Protein AF-A0A397TBV4-F1 (afdb_monomer_lite)

pLDDT: mean 89.64, std 9.3, range [59.38, 97.81]

Secondary structure (DSSP, 8-state):
-HHHHHHHHHHHHHHHHH-SSS--EEEEES-TTS-EEEEE-HHHHHHH-HHHHHHHHHHGGG-SS--EEEEETTS-TTT-

Organism: NCBI:txid658196

Structure (mmCIF, N/CA/C/O backbone):
data_AF-A0A397TBV4-F1
#
_entry.id   AF-A0A397TBV4-F1
#
loop_
_atom_site.group_PDB
_atom_site.id
_atom_site.type_symbol
_atom_site.label_atom_id
_atom_site.label_alt_id
_atom_site.label_comp_id
_atom_site.label_asym_id
_atom_site.label_entity_id
_atom_site.label_seq_id
_atom_site.pdbx_PDB_ins_cod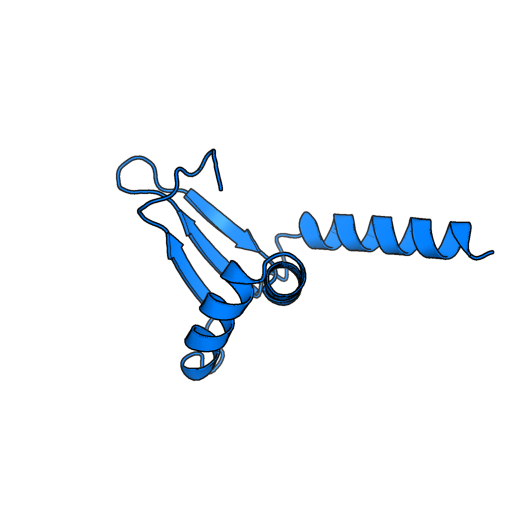e
_atom_site.Cartn_x
_atom_site.Cartn_y
_atom_site.Cartn_z
_atom_site.occupancy
_atom_site.B_iso_or_equiv
_atom_site.auth_seq_id
_atom_site.auth_comp_id
_atom_site.auth_asym_id
_atom_site.auth_atom_id
_atom_site.pdbx_PDB_model_num
ATOM 1 N N . MET A 1 1 ? 17.761 9.739 -25.623 1.00 68.25 1 MET A N 1
ATOM 2 C CA . MET A 1 1 ? 17.373 8.404 -25.103 1.00 68.25 1 MET A CA 1
ATOM 3 C C . MET A 1 1 ? 17.217 8.269 -23.576 1.00 68.25 1 MET A C 1
ATOM 5 O O . MET A 1 1 ? 16.534 7.327 -23.199 1.00 68.25 1 MET A O 1
ATOM 9 N N . PRO A 1 2 ? 17.710 9.163 -22.691 1.00 76.00 2 PRO A N 1
ATOM 10 C CA . PRO A 1 2 ? 17.424 9.078 -21.244 1.00 76.00 2 PRO A CA 1
ATOM 11 C C . PRO A 1 2 ? 15.954 9.340 -20.881 1.00 76.00 2 PRO A C 1
ATOM 13 O O . PRO A 1 2 ? 15.393 8.654 -20.038 1.00 76.00 2 PRO A O 1
ATOM 16 N N . ILE A 1 3 ? 15.302 10.284 -21.572 1.00 86.50 3 ILE A N 1
ATOM 17 C CA . ILE A 1 3 ? 13.906 10.677 -21.302 1.00 86.50 3 ILE A CA 1
ATOM 18 C C . ILE A 1 3 ? 12.962 9.469 -21.398 1.00 86.50 3 ILE A C 1
ATOM 20 O O . ILE A 1 3 ? 12.196 9.214 -20.481 1.00 86.50 3 ILE A O 1
ATOM 24 N N . LYS A 1 4 ? 13.080 8.661 -22.462 1.00 91.31 4 LYS A N 1
ATOM 25 C CA . LYS A 1 4 ? 12.249 7.459 -22.653 1.00 91.31 4 LYS A CA 1
ATOM 26 C C . LYS A 1 4 ? 12.491 6.396 -21.575 1.00 91.31 4 LYS A C 1
ATOM 28 O O . LYS A 1 4 ? 11.552 5.697 -21.208 1.00 91.31 4 LYS A O 1
ATOM 33 N N . PHE A 1 5 ? 13.727 6.268 -21.087 1.00 94.62 5 PHE A N 1
ATOM 34 C CA . PHE A 1 5 ? 14.051 5.363 -19.984 1.00 94.62 5 PHE A CA 1
ATOM 35 C C . PHE A 1 5 ? 13.369 5.820 -18.692 1.00 94.62 5 PHE A C 1
ATOM 37 O O . PHE A 1 5 ? 12.644 5.036 -18.090 1.00 94.62 5 PHE A O 1
ATOM 44 N N . PHE A 1 6 ? 13.520 7.094 -18.317 1.00 94.50 6 PHE A N 1
ATOM 45 C CA . PHE A 1 6 ? 12.895 7.626 -17.106 1.00 94.50 6 PHE A CA 1
ATOM 46 C C . PHE A 1 6 ? 11.367 7.593 -17.173 1.00 94.50 6 PHE A C 1
ATOM 48 O O . PHE A 1 6 ? 10.752 7.176 -16.203 1.00 94.50 6 PHE A O 1
ATOM 55 N N . SER A 1 7 ? 10.748 7.924 -18.312 1.00 95.88 7 SER A N 1
ATOM 56 C CA . SER A 1 7 ? 9.290 7.815 -18.463 1.00 95.88 7 SER A CA 1
ATOM 57 C C . SER A 1 7 ? 8.789 6.385 -18.256 1.00 95.88 7 SER A C 1
ATOM 59 O O . SER A 1 7 ? 7.786 6.186 -17.579 1.00 95.88 7 SER A O 1
ATOM 61 N N . ARG A 1 8 ? 9.493 5.383 -18.801 1.00 96.38 8 ARG A N 1
ATOM 62 C CA . ARG A 1 8 ? 9.138 3.971 -18.591 1.00 96.38 8 ARG A CA 1
ATOM 63 C C . ARG A 1 8 ? 9.332 3.547 -17.141 1.00 96.38 8 ARG A C 1
ATOM 65 O O . ARG A 1 8 ? 8.442 2.931 -16.576 1.00 96.38 8 ARG A O 1
ATOM 72 N N . LEU A 1 9 ? 10.454 3.929 -16.535 1.00 95.19 9 LEU A N 1
ATOM 73 C CA . LEU A 1 9 ? 10.729 3.629 -15.134 1.00 95.19 9 LEU A CA 1
ATOM 74 C C . LEU A 1 9 ? 9.679 4.254 -14.202 1.00 95.19 9 LEU A C 1
ATOM 76 O O . LEU A 1 9 ? 9.215 3.592 -13.281 1.00 95.19 9 LEU A O 1
ATOM 80 N N . SER A 1 10 ? 9.277 5.502 -14.454 1.00 95.31 10 SER A N 1
ATOM 81 C CA . SER A 1 10 ? 8.204 6.165 -13.707 1.00 95.31 10 SER A CA 1
ATOM 82 C C . SER A 1 10 ? 6.870 5.445 -13.870 1.00 95.31 10 SER A C 1
ATOM 84 O O . SER A 1 10 ? 6.186 5.243 -12.874 1.00 95.31 10 SER A O 1
ATOM 86 N N . GLN A 1 11 ? 6.526 5.017 -15.089 1.00 96.56 11 GLN A N 1
ATOM 87 C CA . GLN A 1 11 ? 5.305 4.250 -15.333 1.00 96.56 11 GLN A CA 1
ATOM 88 C C . GLN A 1 11 ? 5.317 2.918 -14.574 1.00 96.56 11 GLN A C 1
ATOM 90 O O . GLN A 1 11 ? 4.362 2.617 -13.869 1.00 96.56 11 GLN A O 1
ATOM 95 N N . ASN A 1 12 ? 6.425 2.173 -14.626 1.00 94.88 12 ASN A N 1
ATOM 9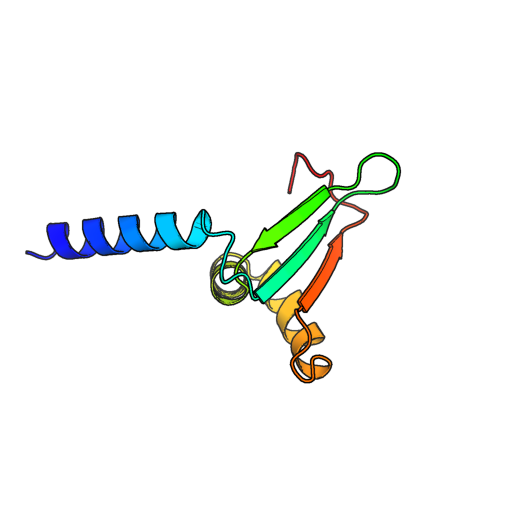6 C CA . ASN A 1 12 ? 6.546 0.921 -13.877 1.00 94.88 12 ASN A CA 1
ATOM 97 C C . ASN A 1 12 ? 6.469 1.143 -12.363 1.00 94.88 12 ASN A C 1
ATOM 99 O O . ASN A 1 12 ? 5.926 0.315 -11.646 1.00 94.88 12 ASN A O 1
ATOM 103 N N . TYR A 1 13 ? 6.978 2.267 -11.857 1.00 93.25 13 TYR A N 1
ATOM 104 C CA . TYR A 1 13 ? 6.857 2.587 -10.437 1.00 93.25 13 TYR A CA 1
ATOM 105 C C . TYR A 1 13 ? 5.409 2.882 -10.018 1.00 93.25 13 TYR A C 1
ATOM 107 O O . TYR A 1 13 ? 5.016 2.500 -8.921 1.00 93.25 13 TYR A O 1
ATOM 115 N N . ILE A 1 14 ? 4.618 3.530 -10.881 1.00 93.81 14 ILE A N 1
ATOM 116 C CA . ILE A 1 14 ? 3.178 3.739 -10.656 1.00 93.81 14 ILE A CA 1
ATOM 117 C C . ILE A 1 14 ? 2.442 2.398 -10.667 1.00 93.81 14 ILE A C 1
ATOM 119 O O . ILE A 1 14 ? 1.677 2.132 -9.751 1.00 93.81 14 ILE A O 1
ATOM 123 N N . GLU A 1 15 ? 2.742 1.529 -11.636 1.00 94.56 15 GLU A N 1
ATOM 124 C CA . GLU A 1 15 ? 2.161 0.181 -11.711 1.00 94.56 15 GLU A CA 1
ATOM 125 C C . GLU A 1 15 ? 2.413 -0.614 -10.422 1.00 94.56 15 GLU A C 1
ATOM 127 O O . GLU A 1 15 ? 1.491 -1.223 -9.898 1.00 94.56 15 GLU A O 1
ATOM 132 N N . ILE A 1 16 ? 3.624 -0.548 -9.851 1.00 92.75 16 ILE A N 1
ATOM 133 C CA . ILE A 1 16 ? 3.922 -1.204 -8.566 1.00 92.75 16 ILE A CA 1
ATOM 134 C C . ILE A 1 16 ? 3.159 -0.539 -7.406 1.00 92.75 16 ILE A C 1
ATOM 136 O O . ILE A 1 16 ? 2.727 -1.221 -6.486 1.00 92.75 16 ILE A O 1
ATOM 140 N N . LEU A 1 17 ? 2.995 0.787 -7.404 1.00 89.81 17 LEU A N 1
ATOM 141 C CA . LEU A 1 17 ? 2.256 1.488 -6.343 1.00 89.81 17 LEU A CA 1
ATOM 142 C C . LEU A 1 17 ? 0.760 1.147 -6.325 1.00 89.81 17 LEU A C 1
ATOM 144 O O . LEU A 1 17 ? 0.157 1.171 -5.255 1.00 89.81 17 LEU A O 1
ATOM 148 N N . GLU A 1 18 ? 0.181 0.876 -7.493 1.00 89.88 18 GLU A N 1
ATOM 149 C CA . GLU A 1 18 ? -1.234 0.528 -7.665 1.00 89.88 18 GLU A CA 1
ATOM 150 C C . GLU A 1 18 ? -1.490 -0.988 -7.604 1.00 89.88 18 GLU A C 1
ATOM 152 O O . GLU A 1 18 ? -2.645 -1.412 -7.570 1.00 89.88 18 GLU A O 1
ATOM 157 N N . ASP A 1 19 ? -0.429 -1.799 -7.573 1.00 91.06 19 ASP A N 1
ATOM 158 C CA . ASP A 1 19 ? -0.513 -3.256 -7.525 1.00 91.06 19 ASP A CA 1
ATOM 159 C C . A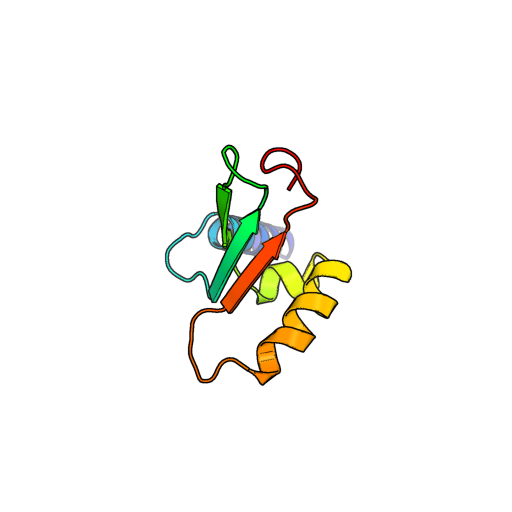SP A 1 19 ? -1.015 -3.780 -6.170 1.00 91.06 19 ASP A C 1
ATOM 161 O O . ASP A 1 19 ? -0.461 -3.452 -5.116 1.00 91.06 19 ASP A O 1
ATOM 165 N N . ASP A 1 20 ? -2.011 -4.669 -6.233 1.00 89.19 20 ASP A N 1
ATOM 166 C CA . ASP A 1 20 ? -2.583 -5.398 -5.093 1.00 89.19 20 ASP A CA 1
ATOM 167 C C . ASP A 1 20 ? -2.294 -6.914 -5.147 1.00 89.19 20 ASP A C 1
ATOM 169 O O . ASP A 1 20 ? -2.841 -7.678 -4.351 1.00 89.19 20 ASP A O 1
ATOM 173 N N . GLU A 1 21 ? -1.460 -7.384 -6.085 1.00 90.88 21 GLU A N 1
ATOM 174 C CA . GLU A 1 21 ? -1.144 -8.810 -6.259 1.00 90.88 21 GLU A CA 1
ATOM 175 C C . GLU A 1 21 ? 0.098 -9.235 -5.460 1.00 90.88 21 GLU A C 1
ATOM 177 O O . GLU A 1 21 ? 0.076 -10.268 -4.788 1.00 90.88 21 GLU A O 1
ATOM 182 N N . TYR A 1 22 ? 1.169 -8.435 -5.485 1.00 90.50 22 TYR A N 1
ATOM 183 C CA . TYR A 1 22 ? 2.479 -8.796 -4.922 1.00 90.50 22 TYR A CA 1
ATOM 184 C C . TYR A 1 22 ? 2.815 -8.070 -3.615 1.00 90.50 22 TYR A C 1
ATOM 186 O O . TYR A 1 22 ? 3.986 -7.976 -3.237 1.00 90.50 22 TYR A O 1
ATOM 194 N N . TYR A 1 23 ? 1.805 -7.552 -2.912 1.00 92.75 23 TYR A N 1
ATOM 195 C CA . TYR A 1 23 ? 2.016 -6.867 -1.641 1.00 92.75 23 TYR A CA 1
ATOM 196 C C . TYR A 1 23 ? 2.636 -7.811 -0.599 1.00 92.75 23 TYR A C 1
ATOM 198 O O . TYR A 1 23 ? 2.231 -8.960 -0.419 1.00 92.75 23 TYR A O 1
ATOM 206 N N . ASP A 1 24 ? 3.618 -7.302 0.135 1.00 91.88 24 ASP A N 1
ATOM 207 C CA . ASP A 1 24 ? 4.344 -8.027 1.183 1.00 91.88 24 ASP A CA 1
ATOM 208 C C . ASP A 1 24 ? 4.037 -7.478 2.589 1.00 91.88 24 ASP A C 1
ATOM 210 O O . ASP A 1 24 ? 4.543 -7.994 3.594 1.00 91.88 24 ASP A O 1
ATOM 214 N N . ILE A 1 25 ? 3.153 -6.474 2.681 1.00 92.56 25 ILE A N 1
ATOM 215 C CA . ILE A 1 25 ? 2.663 -5.922 3.943 1.00 92.56 25 ILE A CA 1
ATOM 216 C C . ILE A 1 25 ? 1.191 -5.501 3.907 1.00 92.56 25 ILE A C 1
ATOM 218 O O . ILE A 1 25 ? 0.691 -4.945 2.931 1.00 92.56 25 ILE A O 1
ATOM 222 N N . THR A 1 26 ? 0.520 -5.704 5.043 1.00 94.44 26 THR A N 1
ATOM 223 C CA . THR A 1 26 ? -0.767 -5.089 5.386 1.00 94.44 26 THR A CA 1
ATOM 224 C C . THR A 1 26 ? -0.596 -4.055 6.497 1.00 94.44 26 THR A C 1
ATOM 226 O O . THR A 1 26 ? 0.136 -4.265 7.466 1.00 94.44 26 THR A O 1
ATOM 229 N N . ILE A 1 27 ? -1.274 -2.921 6.358 1.00 94.94 27 ILE A N 1
ATOM 230 C CA . ILE A 1 27 ? -1.251 -1.816 7.314 1.00 94.94 27 ILE A CA 1
ATOM 231 C C . ILE A 1 27 ? -2.685 -1.553 7.748 1.00 94.94 27 ILE A C 1
ATOM 233 O O . ILE A 1 27 ? -3.503 -1.089 6.960 1.00 94.94 27 ILE A O 1
ATOM 237 N N . GLU A 1 28 ? -2.989 -1.850 9.002 1.00 96.62 28 GLU A N 1
ATOM 238 C CA . GLU A 1 28 ? -4.261 -1.495 9.620 1.00 96.62 28 GLU A CA 1
ATOM 239 C C . GLU A 1 28 ? -4.167 -0.085 10.208 1.00 96.62 28 GLU A C 1
ATOM 241 O O . GLU A 1 28 ? -3.249 0.223 10.968 1.00 96.62 28 GLU A O 1
ATOM 246 N N . VAL A 1 29 ? -5.104 0.791 9.866 1.00 97.81 29 VAL A N 1
ATOM 247 C CA . VAL A 1 29 ? -5.104 2.195 10.290 1.00 97.81 29 VAL A CA 1
ATOM 248 C C . VAL A 1 29 ? -6.458 2.552 10.877 1.00 97.81 29 VAL A C 1
ATOM 250 O O . VAL A 1 29 ? -7.492 2.130 10.361 1.00 97.81 29 VAL A O 1
ATOM 253 N N . GLY A 1 30 ? -6.440 3.364 11.930 1.00 96.31 30 GLY A N 1
ATOM 254 C CA . GLY A 1 30 ? -7.626 3.807 12.646 1.00 96.31 30 GLY A CA 1
ATOM 255 C C . GLY A 1 30 ? -7.979 2.908 13.827 1.00 96.31 30 GLY A C 1
ATOM 256 O O . GLY A 1 30 ? -7.232 2.008 14.216 1.00 96.31 30 GLY A O 1
ATOM 257 N N . ASN A 1 31 ? -9.134 3.193 14.420 1.00 93.56 31 ASN A N 1
ATOM 258 C CA . ASN A 1 31 ? -9.724 2.430 15.514 1.00 93.56 31 ASN A CA 1
ATOM 259 C C . ASN A 1 31 ? -11.201 2.201 15.222 1.00 93.56 31 ASN A C 1
ATOM 261 O O . ASN A 1 31 ? -11.803 2.958 14.460 1.00 93.56 31 ASN A O 1
ATOM 265 N N . ASP A 1 32 ? -11.772 1.179 15.857 1.00 89.12 32 ASP A N 1
ATOM 266 C CA . ASP A 1 32 ? -13.193 0.864 15.745 1.00 89.12 32 ASP A CA 1
ATOM 267 C C . ASP A 1 32 ? -14.068 2.114 15.986 1.00 89.12 32 ASP A C 1
ATOM 269 O O . ASP A 1 32 ? -13.789 2.880 16.918 1.00 89.12 32 ASP A O 1
ATOM 273 N N . PRO A 1 33 ? -15.084 2.364 15.138 1.00 91.44 33 PRO A N 1
ATOM 274 C CA . PRO A 1 33 ? -15.521 1.553 13.988 1.00 91.44 33 PRO A CA 1
ATOM 275 C C . PRO A 1 33 ? -14.823 1.891 12.652 1.00 91.44 33 PRO A C 1
ATOM 277 O O . PRO A 1 33 ? -15.111 1.279 11.627 1.00 91.44 33 PRO A O 1
ATOM 280 N N . ASN A 1 34 ? -13.912 2.866 12.630 1.00 93.56 34 ASN A N 1
ATOM 281 C CA . ASN A 1 34 ? -13.301 3.416 11.416 1.00 93.56 34 ASN A CA 1
ATOM 282 C C . ASN A 1 34 ? -11.903 2.833 11.175 1.00 93.56 34 ASN A C 1
ATOM 284 O O . ASN A 1 34 ? -10.897 3.543 11.228 1.00 93.56 34 ASN A O 1
ATOM 288 N N . VAL A 1 35 ? -11.841 1.524 10.937 1.00 96.19 35 VAL A N 1
ATOM 289 C CA . VAL A 1 35 ? -10.595 0.828 10.594 1.00 96.19 35 VAL A CA 1
ATOM 290 C C . VAL A 1 35 ? -10.520 0.604 9.089 1.00 96.19 35 VAL A C 1
AT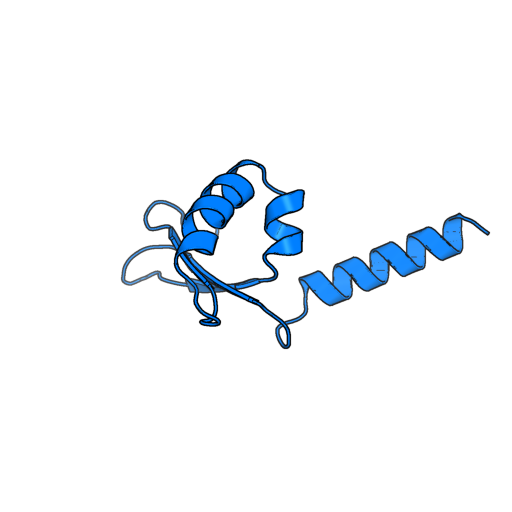OM 292 O O . VAL A 1 35 ? -11.486 0.163 8.468 1.00 96.19 35 VAL A O 1
ATOM 295 N N . LYS A 1 36 ? -9.351 0.864 8.501 1.00 97.56 36 LYS A N 1
ATOM 296 C CA . LYS A 1 36 ? -9.055 0.548 7.102 1.00 97.56 36 LYS A CA 1
ATOM 297 C C . LYS A 1 36 ? -7.765 -0.248 6.997 1.00 97.56 36 LYS A C 1
ATOM 299 O O . LYS A 1 36 ? -6.805 0.013 7.718 1.00 97.56 36 LYS A O 1
ATOM 304 N N . ILE A 1 37 ? -7.751 -1.208 6.079 1.00 95.75 37 ILE A N 1
ATOM 305 C CA . ILE A 1 37 ? -6.577 -2.023 5.776 1.00 95.75 37 ILE A CA 1
ATOM 306 C C . ILE A 1 37 ? -6.018 -1.570 4.433 1.00 95.75 37 ILE A C 1
ATOM 308 O O . ILE A 1 37 ? -6.737 -1.526 3.436 1.00 95.75 37 ILE A O 1
ATOM 312 N N . PHE A 1 38 ? -4.730 -1.252 4.421 1.00 94.75 38 PHE A N 1
ATOM 313 C CA . PHE A 1 38 ? -3.964 -0.940 3.225 1.00 94.75 38 PHE A CA 1
ATOM 314 C C . PHE A 1 38 ? -3.022 -2.094 2.915 1.00 94.75 38 PHE A C 1
ATOM 316 O O . PHE A 1 38 ? -2.359 -2.623 3.808 1.00 94.75 38 PHE A O 1
ATOM 323 N N . ARG A 1 39 ? -2.946 -2.464 1.645 1.00 94.31 39 ARG A N 1
ATOM 324 C CA . ARG A 1 39 ? -1.953 -3.394 1.113 1.00 94.31 39 ARG A CA 1
ATOM 325 C C . ARG A 1 39 ? -0.892 -2.578 0.397 1.00 94.31 39 ARG A C 1
ATOM 327 O O . ARG A 1 39 ? -1.211 -1.584 -0.250 1.00 94.31 39 ARG A O 1
ATOM 334 N N . ALA A 1 40 ? 0.370 -2.916 0.622 1.00 94.50 40 ALA A N 1
ATOM 335 C CA . ALA A 1 40 ? 1.481 -2.125 0.119 1.00 94.50 40 ALA A CA 1
ATOM 336 C C . ALA A 1 40 ? 2.754 -2.962 -0.024 1.00 94.50 40 ALA A C 1
ATOM 338 O O . ALA A 1 40 ? 2.824 -4.118 0.391 1.00 94.50 40 ALA A O 1
ATOM 339 N N . HIS A 1 41 ? 3.784 -2.315 -0.565 1.00 93.25 41 HIS A N 1
ATOM 340 C CA . HIS A 1 41 ? 5.092 -2.903 -0.832 1.00 93.25 41 HIS A CA 1
ATOM 341 C C . HIS A 1 41 ? 6.142 -2.322 0.122 1.00 93.25 41 HIS A C 1
ATOM 343 O O . HIS A 1 41 ? 6.483 -1.135 0.055 1.00 93.25 41 HIS A O 1
ATOM 349 N N . MET A 1 42 ? 6.696 -3.145 1.011 1.00 92.06 42 MET A N 1
ATOM 350 C CA . MET A 1 42 ? 7.647 -2.762 2.055 1.00 92.06 42 MET A CA 1
ATOM 351 C C . MET A 1 42 ? 8.863 -2.052 1.480 1.00 92.06 42 MET A C 1
ATOM 353 O O . MET A 1 42 ? 9.327 -1.073 2.071 1.00 92.06 42 MET A O 1
ATOM 357 N N . ILE A 1 43 ? 9.381 -2.519 0.338 1.00 91.75 43 ILE A N 1
ATOM 358 C CA . ILE A 1 43 ? 10.544 -1.902 -0.305 1.00 91.75 43 ILE A CA 1
ATOM 359 C C . ILE A 1 43 ? 10.260 -0.436 -0.645 1.00 91.75 43 ILE A C 1
ATOM 361 O O . ILE A 1 43 ? 11.058 0.438 -0.307 1.00 91.75 43 ILE A O 1
ATOM 365 N N . ILE A 1 44 ? 9.085 -0.138 -1.201 1.00 93.69 44 ILE A N 1
ATOM 366 C CA . ILE A 1 44 ? 8.678 1.231 -1.514 1.00 93.69 44 ILE A CA 1
ATOM 367 C C . ILE A 1 44 ? 8.557 2.054 -0.230 1.00 93.69 44 ILE A C 1
ATOM 369 O O . ILE A 1 44 ? 9.183 3.112 -0.120 1.00 93.69 44 ILE A O 1
ATOM 373 N N . LEU A 1 45 ? 7.826 1.558 0.771 1.00 93.94 45 LEU A N 1
ATOM 374 C CA . LEU A 1 45 ? 7.622 2.269 2.037 1.00 93.94 45 LEU A CA 1
ATOM 375 C C . LEU A 1 45 ? 8.947 2.581 2.752 1.00 93.94 45 LEU A C 1
ATOM 377 O O . LEU A 1 45 ? 9.133 3.688 3.263 1.00 93.94 45 LEU A O 1
ATOM 381 N N . CYS A 1 46 ? 9.895 1.638 2.743 1.00 93.56 46 CYS A N 1
ATOM 382 C CA . CYS A 1 46 ? 11.214 1.795 3.356 1.00 93.56 46 CYS A CA 1
ATOM 383 C C . CYS A 1 46 ? 12.037 2.918 2.714 1.00 93.56 46 CYS A C 1
ATOM 385 O O . CYS A 1 46 ? 12.755 3.632 3.417 1.00 93.56 46 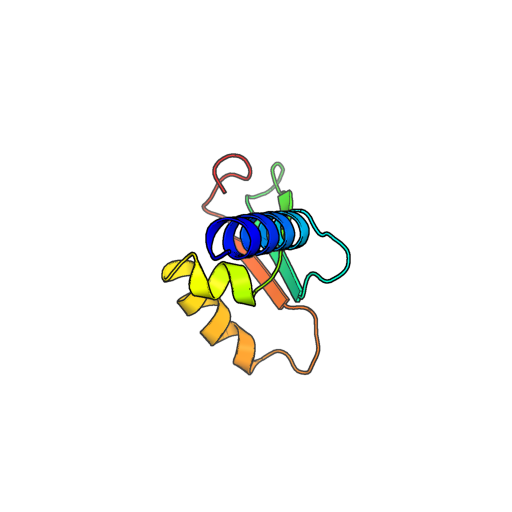CYS A O 1
ATOM 387 N N . TYR A 1 47 ? 11.959 3.083 1.393 1.00 93.56 47 TYR A N 1
ATOM 388 C CA . TYR A 1 47 ? 12.714 4.124 0.695 1.00 93.56 47 TYR A CA 1
ATOM 389 C C . TYR A 1 47 ? 11.982 5.470 0.645 1.00 93.56 47 TYR A C 1
ATOM 391 O O . TYR A 1 47 ? 12.636 6.507 0.551 1.00 93.56 47 TYR A O 1
ATOM 399 N N . ARG A 1 48 ? 10.647 5.484 0.755 1.00 93.38 48 ARG A N 1
ATOM 400 C CA . ARG A 1 48 ? 9.837 6.713 0.717 1.00 93.38 48 ARG A CA 1
ATOM 401 C C . ARG A 1 48 ? 9.648 7.369 2.084 1.00 93.38 48 ARG A C 1
ATOM 403 O O . ARG A 1 48 ? 9.469 8.581 2.138 1.00 93.38 48 ARG A O 1
ATOM 410 N N . SER A 1 49 ? 9.715 6.610 3.181 1.00 94.69 49 SER A N 1
ATOM 411 C CA . SER A 1 49 ? 9.489 7.138 4.531 1.00 94.69 49 SER A CA 1
ATOM 412 C C . SER A 1 49 ? 10.521 6.620 5.540 1.00 94.69 49 SER A C 1
ATOM 414 O O . SER A 1 49 ? 10.479 5.454 5.940 1.00 94.69 49 SER A O 1
ATOM 416 N N . PRO A 1 50 ? 11.417 7.487 6.058 1.00 95.50 50 PRO A N 1
ATOM 417 C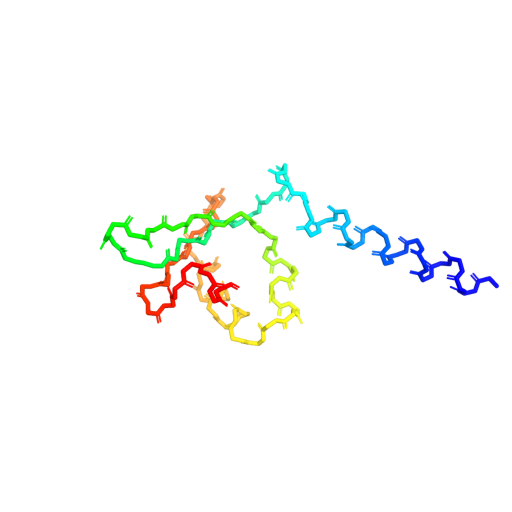 CA . PRO A 1 50 ? 12.330 7.127 7.145 1.00 95.50 50 PRO A CA 1
ATOM 418 C C . PRO A 1 50 ? 11.618 6.694 8.436 1.00 95.50 50 PRO A C 1
ATOM 420 O O . PRO A 1 50 ? 12.222 6.021 9.275 1.00 95.50 50 PRO A O 1
ATOM 423 N N . PHE A 1 51 ? 10.362 7.109 8.631 1.00 93.44 51 PHE A N 1
ATOM 424 C CA . PHE A 1 51 ? 9.519 6.668 9.741 1.00 93.44 51 PHE A CA 1
ATOM 425 C C . PHE A 1 51 ? 9.085 5.213 9.546 1.00 93.44 51 PHE A C 1
ATOM 427 O O . PHE A 1 51 ? 9.414 4.369 10.380 1.00 93.44 51 PHE A O 1
ATOM 434 N N . LEU A 1 52 ? 8.458 4.898 8.407 1.00 93.56 52 LEU A N 1
ATOM 435 C CA . LEU A 1 52 ? 8.027 3.531 8.104 1.00 93.56 52 LEU A CA 1
ATOM 436 C C . LEU A 1 52 ? 9.221 2.580 8.035 1.00 93.56 52 LEU A C 1
ATOM 438 O O . LEU A 1 52 ? 9.172 1.511 8.629 1.00 93.56 52 LEU A O 1
ATOM 442 N N . ARG A 1 53 ? 10.346 2.997 7.440 1.00 93.94 53 ARG A N 1
ATOM 443 C CA . ARG A 1 53 ? 11.582 2.199 7.423 1.00 93.94 53 ARG A CA 1
ATOM 444 C C . ARG A 1 53 ? 12.008 1.734 8.816 1.00 93.94 53 ARG A C 1
ATOM 446 O O . ARG A 1 53 ? 12.390 0.580 8.979 1.00 93.94 53 ARG A O 1
ATOM 453 N N . ARG A 1 54 ? 11.958 2.621 9.819 1.00 93.00 54 ARG A N 1
ATOM 454 C CA . ARG A 1 54 ? 12.323 2.283 11.207 1.00 93.00 54 ARG A CA 1
ATOM 455 C C . ARG A 1 54 ? 11.355 1.268 11.814 1.00 93.00 54 ARG A C 1
ATOM 457 O O . ARG A 1 54 ? 11.801 0.332 12.464 1.00 93.00 54 ARG A O 1
ATOM 464 N N . ILE A 1 55 ? 10.057 1.425 11.566 1.00 90.88 55 ILE A N 1
ATOM 465 C CA . ILE A 1 55 ? 9.018 0.506 12.054 1.00 90.88 55 ILE A CA 1
ATOM 466 C C . ILE A 1 55 ? 9.151 -0.876 11.401 1.00 90.88 55 ILE A C 1
ATOM 468 O O . ILE A 1 55 ? 9.101 -1.899 12.084 1.00 90.88 55 ILE A O 1
ATOM 472 N N . LEU A 1 56 ? 9.365 -0.920 10.086 1.00 89.44 56 LEU A N 1
ATOM 473 C CA . LEU A 1 56 ? 9.483 -2.160 9.318 1.00 89.44 56 LEU A CA 1
ATOM 474 C C . LEU A 1 56 ? 10.769 -2.928 9.635 1.00 89.44 56 LEU A C 1
ATOM 476 O O . LEU A 1 56 ? 10.745 -4.153 9.731 1.00 89.44 56 LEU A O 1
ATOM 480 N N . ALA A 1 57 ? 11.882 -2.226 9.861 1.00 86.50 57 ALA A N 1
ATOM 481 C CA . ALA A 1 57 ? 13.142 -2.853 10.256 1.00 86.50 57 ALA A CA 1
ATOM 482 C C . ALA A 1 57 ? 13.028 -3.612 11.590 1.00 86.50 57 ALA A C 1
ATOM 484 O O . ALA A 1 57 ? 13.625 -4.678 11.740 1.00 86.50 57 ALA A O 1
ATOM 485 N N . SER A 1 58 ? 12.242 -3.091 12.537 1.00 80.06 58 SER A N 1
ATOM 486 C CA . SER A 1 58 ? 11.982 -3.751 13.820 1.00 80.06 58 SER A CA 1
ATOM 487 C C . SER A 1 58 ? 11.097 -4.992 13.671 1.00 80.06 58 SER A C 1
ATOM 489 O O . SER A 1 58 ? 11.346 -5.989 14.342 1.00 80.06 58 SER A O 1
ATOM 491 N N . ASN A 1 59 ? 10.115 -4.962 12.763 1.00 73.44 59 ASN A N 1
ATOM 492 C CA . ASN A 1 59 ? 9.208 -6.090 12.516 1.00 73.44 59 ASN A CA 1
ATOM 493 C C . ASN A 1 59 ? 9.850 -7.231 11.711 1.00 73.44 59 ASN A C 1
ATOM 495 O O . ASN A 1 59 ? 9.511 -8.392 11.919 1.00 73.44 59 ASN A O 1
ATOM 499 N N . LYS A 1 60 ? 10.828 -6.937 10.840 1.00 68.50 60 LYS A N 1
ATOM 500 C CA . LYS A 1 60 ? 11.497 -7.943 9.991 1.00 68.50 60 LYS A CA 1
ATOM 501 C C . LYS A 1 60 ? 12.148 -9.090 10.779 1.00 68.50 60 LYS A C 1
ATOM 503 O O . LYS A 1 60 ? 12.311 -10.176 10.238 1.00 68.50 60 LYS A O 1
ATOM 508 N N . LYS A 1 61 ? 12.521 -8.871 12.044 1.00 61.44 61 LYS A N 1
ATOM 509 C CA . LYS A 1 61 ? 13.159 -9.895 12.888 1.00 61.44 61 LYS A CA 1
ATOM 510 C C . LYS A 1 61 ? 12.220 -11.026 13.327 1.00 61.44 61 LYS A C 1
ATOM 512 O O . LYS A 1 61 ? 12.724 -12.032 13.805 1.00 61.44 61 LYS A O 1
ATOM 517 N N . ASN A 1 62 ? 10.907 -10.864 13.156 1.00 59.38 62 ASN A N 1
ATOM 518 C CA . ASN A 1 62 ? 9.900 -11.776 13.704 1.00 59.38 62 ASN A CA 1
ATOM 519 C C . ASN A 1 62 ? 9.075 -12.510 12.627 1.00 59.38 62 ASN A C 1
ATOM 521 O O . ASN A 1 62 ? 8.196 -13.291 12.979 1.00 59.38 62 ASN A O 1
ATOM 525 N N . ASN A 1 63 ? 9.324 -12.259 11.335 1.00 61.41 63 ASN A N 1
ATOM 526 C CA . ASN A 1 63 ? 8.514 -12.808 10.245 1.00 61.41 63 ASN A CA 1
ATOM 527 C C . ASN A 1 63 ? 9.243 -13.946 9.524 1.00 61.41 63 ASN A C 1
ATOM 529 O O . ASN A 1 63 ? 9.933 -13.722 8.528 1.00 61.41 63 ASN A O 1
ATOM 533 N N . ASP A 1 64 ? 9.029 -15.175 9.994 1.00 63.19 64 ASP A N 1
ATOM 534 C CA . ASP A 1 64 ? 9.478 -16.430 9.369 1.00 63.19 64 ASP A CA 1
ATOM 535 C C . ASP A 1 64 ? 8.653 -16.772 8.106 1.00 63.19 64 ASP A C 1
ATOM 537 O O . ASP A 1 64 ? 8.049 -17.835 7.991 1.00 63.19 64 ASP A O 1
ATOM 541 N N . GLY A 1 65 ? 8.567 -15.838 7.153 1.00 64.88 65 GLY A N 1
ATOM 542 C CA . GLY A 1 65 ? 7.804 -16.007 5.906 1.00 64.88 65 GLY A CA 1
ATOM 543 C C . GLY A 1 65 ? 6.311 -15.670 5.998 1.00 64.88 65 GLY A C 1
ATOM 544 O O . GLY A 1 65 ? 5.586 -15.849 5.023 1.00 64.88 65 GLY A O 1
ATOM 545 N N . ILE A 1 66 ? 5.845 -15.152 7.137 1.00 72.62 66 ILE A N 1
ATOM 546 C CA . ILE A 1 66 ? 4.486 -14.618 7.290 1.00 72.62 66 ILE A CA 1
ATOM 547 C C . ILE A 1 66 ? 4.435 -13.188 6.728 1.00 72.62 66 ILE A C 1
ATOM 549 O O . ILE A 1 66 ? 5.323 -12.373 6.997 1.00 72.62 66 ILE A O 1
ATOM 553 N N . LEU A 1 67 ? 3.384 -12.895 5.955 1.00 80.12 67 LEU A N 1
ATOM 554 C CA . LEU A 1 67 ? 3.038 -11.561 5.453 1.00 80.12 67 LEU A CA 1
ATOM 555 C C . LEU A 1 67 ? 3.137 -10.512 6.574 1.00 80.12 67 LEU A C 1
ATOM 557 O O . LEU A 1 67 ? 2.564 -10.698 7.650 1.00 80.12 67 LEU A O 1
ATOM 561 N N . ALA A 1 68 ? 3.846 -9.404 6.340 1.00 88.50 68 ALA A N 1
ATOM 562 C CA . ALA A 1 68 ? 4.022 -8.396 7.376 1.00 88.50 68 ALA A CA 1
ATOM 563 C C . ALA A 1 68 ? 2.703 -7.688 7.712 1.00 88.50 68 ALA A C 1
ATOM 565 O O . ALA A 1 68 ? 1.875 -7.419 6.840 1.00 88.50 68 ALA A O 1
ATOM 566 N N . HIS A 1 69 ? 2.521 -7.362 8.990 1.00 91.19 69 HIS A N 1
ATOM 567 C CA . HIS A 1 69 ? 1.348 -6.650 9.476 1.00 91.19 69 HIS A CA 1
ATOM 568 C C . HIS A 1 69 ? 1.757 -5.584 10.492 1.00 91.19 69 HIS A C 1
ATOM 570 O O . HIS A 1 69 ? 2.497 -5.872 11.434 1.00 91.19 69 HIS A O 1
ATOM 576 N N . ILE A 1 70 ? 1.288 -4.351 10.300 1.00 92.81 70 ILE A N 1
ATOM 577 C CA . ILE A 1 70 ? 1.489 -3.245 11.244 1.00 92.81 70 ILE A CA 1
ATOM 578 C C . ILE A 1 70 ? 0.175 -2.501 11.478 1.00 92.81 70 ILE A C 1
ATOM 580 O O . ILE A 1 70 ? -0.671 -2.440 10.588 1.00 92.81 70 ILE A O 1
ATOM 584 N N . LYS A 1 71 ? 0.029 -1.898 12.662 1.00 94.50 71 LYS A N 1
ATOM 585 C CA . LYS A 1 71 ? -1.177 -1.168 13.061 1.00 94.50 71 LYS A CA 1
ATOM 586 C C . LYS A 1 71 ? -0.874 0.263 13.506 1.00 94.50 71 LYS A C 1
ATOM 588 O O . LYS A 1 71 ? 0.035 0.487 14.307 1.00 94.50 71 LYS A O 1
ATOM 593 N N . PHE A 1 72 ? -1.679 1.216 13.038 1.00 94.81 72 PHE A N 1
ATOM 594 C CA . PHE A 1 72 ? -1.648 2.628 13.416 1.00 94.81 72 PHE A CA 1
ATOM 595 C C . PHE A 1 72 ? -3.001 3.094 13.962 1.00 94.81 72 PHE A C 1
ATOM 597 O O . PHE A 1 72 ? -3.844 3.607 13.234 1.00 94.81 72 PHE A O 1
ATOM 604 N N . SER A 1 73 ? -3.172 2.998 15.278 1.00 94.00 73 SER A N 1
ATOM 605 C CA . SER A 1 73 ? -4.389 3.450 15.970 1.00 94.00 73 SER A CA 1
ATOM 606 C C . SER A 1 73 ? -4.537 4.972 16.091 1.00 94.00 73 SER A C 1
ATOM 608 O O . SER A 1 73 ? -5.634 5.461 16.335 1.00 94.00 73 SER A O 1
ATOM 610 N N . ASN A 1 74 ? -3.448 5.734 15.946 1.00 91.81 74 ASN A N 1
ATOM 611 C CA . ASN A 1 74 ? -3.433 7.189 16.174 1.00 91.81 74 ASN A CA 1
ATOM 612 C C . ASN A 1 74 ? -3.488 8.015 14.878 1.00 91.81 74 ASN A C 1
ATOM 614 O O . ASN A 1 74 ? -3.295 9.228 14.916 1.00 91.81 74 ASN A O 1
ATOM 618 N N . ILE A 1 75 ? -3.688 7.366 13.731 1.00 93.81 75 ILE A N 1
ATOM 619 C CA . ILE A 1 75 ? -3.773 8.004 12.415 1.00 93.81 75 ILE A CA 1
ATOM 620 C C . ILE A 1 75 ? -5.149 7.665 11.846 1.00 93.81 75 ILE A C 1
ATOM 622 O O . ILE A 1 75 ? -5.598 6.527 11.984 1.00 93.81 75 ILE A O 1
ATOM 626 N N . SER A 1 76 ? -5.833 8.641 11.244 1.00 94.69 76 SER A N 1
ATOM 627 C CA . SER A 1 76 ? -7.105 8.366 10.572 1.00 94.69 76 SER A CA 1
ATOM 628 C C . SER A 1 76 ? -6.855 7.682 9.223 1.00 94.69 76 SER A C 1
ATOM 630 O O . SER A 1 76 ? -5.882 8.033 8.545 1.00 94.69 76 SER A O 1
ATOM 632 N N . PRO A 1 77 ? -7.723 6.750 8.795 1.00 95.62 77 PRO A N 1
ATOM 633 C CA . PRO A 1 77 ? -7.631 6.134 7.473 1.00 95.62 77 PRO A CA 1
ATOM 634 C C . PRO A 1 77 ? -7.551 7.115 6.299 1.00 95.62 77 PRO A C 1
ATOM 636 O O . PRO A 1 77 ? -6.996 6.778 5.265 1.00 95.62 77 PRO A O 1
ATOM 639 N N . GLU A 1 78 ? -8.134 8.304 6.421 1.00 94.31 78 GLU A N 1
ATOM 640 C CA . GLU A 1 78 ? -8.174 9.319 5.360 1.00 94.31 78 GLU A CA 1
ATOM 641 C C . GLU A 1 78 ? -6.883 10.138 5.283 1.00 94.31 78 GLU A C 1
ATOM 643 O O . GLU A 1 78 ? -6.587 10.722 4.245 1.00 94.31 78 GLU A O 1
ATOM 648 N N . THR A 1 79 ? -6.147 10.217 6.395 1.00 93.12 79 THR A N 1
ATOM 649 C CA . THR A 1 79 ? -4.883 10.962 6.481 1.00 93.12 79 THR A CA 1
ATOM 650 C C . THR A 1 79 ? -3.687 10.092 6.111 1.00 93.12 79 THR A C 1
ATOM 652 O O . THR A 1 79 ? -2.673 10.620 5.655 1.00 93.12 79 THR A O 1
ATOM 655 N N . PHE A 1 80 ? -3.784 8.787 6.376 1.00 91.38 80 PHE A N 1
ATOM 656 C CA . PHE A 1 80 ? -2.744 7.817 6.049 1.00 91.38 80 PHE A CA 1
ATOM 657 C C . PHE A 1 80 ? -2.576 7.652 4.537 1.00 91.38 80 PHE A C 1
ATOM 659 O O . PHE A 1 80 ? -1.407 7.722 4.091 1.00 91.38 80 PHE A O 1
#

Radius of gyration: 14.89 Å; chains: 1; bounding box: 33×27×41 Å

Foldseek 3Di:
DVVVVVVVVVVVVVVQQPDPPPFLEWEWEEDPPQIDIDTHHLVCCLVVDVVSVVVVVVQVVPCPPDRHYYYHHPGGPVRD

Sequence (80 aa):
MPIKFFSRLSQNYIEILEDDEYYDITIEVGNDPNVKIFRAHMIILCYRSPFLRRILASNKKNNDGILAHIKFSNISPETF

InterPro domains:
  IPR000210 BTB/POZ domain [PF00651] (16-80)
  IPR000210 BTB/POZ domain [PS50097] (23-80)
  IPR011333 SKP1/BTB/POZ domain superfamily [G3DSA:3.30.710.10] (3-80)
  IPR011333 SKP1/BTB/POZ domain superfamily [SSF54695] (5-80)